Protein AF-A0A4R1WLP4-F1 (afdb_monomer_lite)

Foldseek 3Di:
DFDWDADDDDPDPLGGIDDDDPDDQVVVQVVVCPDPCNVVVNDDDDTDDDDDDPPPDDTPPDD

Radius of gyration: 12.87 Å; chains: 1; bounding box: 29×29×34 Å

Structure (mmCIF, N/CA/C/O backbone):
data_AF-A0A4R1WLP4-F1
#
_entry.id   AF-A0A4R1WLP4-F1
#
loop_
_atom_site.group_PDB
_atom_site.id
_atom_site.type_symbol
_atom_site.label_atom_id
_atom_site.label_alt_id
_atom_site.label_comp_id
_atom_site.label_asym_id
_atom_site.label_entity_id
_atom_site.label_seq_id
_atom_site.pdbx_PDB_ins_code
_atom_site.Cartn_x
_atom_site.Cartn_y
_atom_site.Cartn_z
_atom_site.occupancy
_atom_site.B_iso_or_equiv
_atom_site.auth_seq_id
_atom_site.auth_comp_id
_atom_site.auth_asym_id
_atom_site.auth_atom_id
_atom_site.pdbx_PDB_model_num
ATOM 1 N N . MET A 1 1 ? 1.447 2.875 7.832 1.00 83.50 1 MET A N 1
ATOM 2 C CA . MET A 1 1 ? 1.092 1.562 7.244 1.00 83.50 1 MET A CA 1
ATOM 3 C C . MET A 1 1 ? 0.761 0.579 8.360 1.00 83.50 1 MET A C 1
ATOM 5 O O . MET A 1 1 ? 1.443 0.611 9.375 1.00 83.50 1 MET A O 1
ATOM 9 N N . ALA A 1 2 ? -0.293 -0.227 8.216 1.00 90.44 2 ALA A N 1
ATOM 10 C CA . ALA A 1 2 ? -0.752 -1.165 9.250 1.00 90.44 2 ALA A CA 1
ATOM 11 C C . ALA A 1 2 ? -0.379 -2.626 8.954 1.00 90.44 2 ALA A C 1
ATOM 13 O O . ALA A 1 2 ? -0.095 -3.382 9.877 1.00 90.44 2 ALA A O 1
ATOM 14 N N . ALA A 1 3 ? -0.351 -3.013 7.679 1.00 91.75 3 ALA A N 1
ATOM 15 C CA . ALA A 1 3 ? 0.155 -4.301 7.216 1.00 91.75 3 ALA A CA 1
ATOM 16 C C . ALA A 1 3 ? 0.644 -4.169 5.768 1.00 91.75 3 ALA A C 1
ATOM 18 O O . ALA A 1 3 ? 0.169 -3.295 5.042 1.00 91.75 3 ALA A O 1
ATOM 19 N N . ALA A 1 4 ? 1.566 -5.036 5.358 1.00 92.50 4 ALA A N 1
ATOM 20 C CA . ALA A 1 4 ? 2.006 -5.173 3.975 1.00 92.50 4 ALA A CA 1
ATOM 21 C C . ALA A 1 4 ? 2.501 -6.599 3.729 1.00 92.50 4 ALA A C 1
ATOM 23 O O . ALA A 1 4 ? 3.095 -7.210 4.623 1.00 92.50 4 ALA A O 1
ATOM 24 N N . GLY A 1 5 ? 2.270 -7.129 2.531 1.00 91.69 5 GLY A N 1
ATOM 25 C CA . GLY A 1 5 ? 2.786 -8.441 2.163 1.00 91.69 5 GLY A CA 1
ATOM 26 C C . GLY A 1 5 ? 2.553 -8.806 0.699 1.00 91.69 5 GLY A C 1
ATOM 27 O O . GLY A 1 5 ? 1.630 -8.282 0.070 1.00 91.69 5 GLY A O 1
ATOM 28 N N . PRO A 1 6 ? 3.383 -9.710 0.153 1.00 93.00 6 PRO A N 1
ATOM 29 C CA . PRO A 1 6 ? 3.225 -10.189 -1.208 1.00 93.00 6 PRO A CA 1
ATOM 30 C C . PRO A 1 6 ? 2.028 -11.131 -1.313 1.00 93.00 6 PRO A C 1
ATOM 32 O O . PRO A 1 6 ? 1.710 -11.862 -0.368 1.00 93.00 6 PRO A O 1
ATOM 35 N N . PHE A 1 7 ? 1.417 -11.176 -2.491 1.00 91.62 7 PHE A N 1
ATOM 36 C CA . PHE A 1 7 ? 0.500 -12.259 -2.814 1.00 91.62 7 PHE A CA 1
ATOM 37 C C . PHE A 1 7 ? 1.277 -13.561 -3.032 1.00 91.62 7 PHE A C 1
ATOM 39 O O . PHE A 1 7 ? 2.435 -13.561 -3.453 1.00 91.62 7 PHE A O 1
ATOM 46 N N . ARG A 1 8 ? 0.652 -14.684 -2.684 1.00 84.69 8 ARG A N 1
ATOM 47 C CA . ARG A 1 8 ? 1.213 -16.033 -2.827 1.00 84.69 8 ARG A CA 1
ATOM 48 C C . ARG A 1 8 ? 0.181 -16.939 -3.498 1.00 84.69 8 ARG A C 1
ATOM 50 O O . ARG A 1 8 ? -0.951 -16.524 -3.724 1.00 84.69 8 ARG A O 1
ATOM 57 N N . ASP A 1 9 ? 0.594 -18.159 -3.822 1.00 84.94 9 ASP A N 1
ATOM 58 C CA . ASP A 1 9 ? -0.292 -19.251 -4.248 1.00 84.94 9 ASP A CA 1
ATOM 59 C C . ASP A 1 9 ? -1.076 -19.002 -5.549 1.00 84.94 9 ASP A C 1
ATOM 61 O O . ASP A 1 9 ? -2.240 -19.371 -5.678 1.00 84.94 9 ASP A O 1
ATOM 65 N N . GLY A 1 10 ? -0.410 -18.423 -6.553 1.00 65.81 10 GLY A N 1
ATOM 66 C CA . GLY A 1 10 ? -0.940 -18.374 -7.922 1.00 65.81 10 GLY A CA 1
ATOM 67 C C . GLY A 1 10 ? -2.012 -17.311 -8.164 1.00 65.81 10 GLY A C 1
ATOM 68 O O . GLY A 1 10 ? -2.801 -17.450 -9.096 1.00 65.81 10 GLY A O 1
ATOM 69 N N . MET A 1 11 ? -2.032 -16.250 -7.350 1.00 73.69 11 MET A N 1
ATOM 70 C CA . MET A 1 11 ? -2.697 -14.994 -7.713 1.00 73.69 11 MET A CA 1
ATOM 71 C C . MET A 1 11 ? -2.203 -14.482 -9.072 1.00 73.69 11 MET A C 1
ATOM 73 O O . MET A 1 11 ? -1.107 -14.838 -9.511 1.00 73.69 11 MET A O 1
ATOM 77 N N . ASP A 1 12 ? -3.029 -13.660 -9.727 1.00 79.00 12 ASP A N 1
ATOM 78 C CA . ASP A 1 12 ? -2.702 -13.014 -10.999 1.00 79.00 12 ASP A CA 1
ATOM 79 C C . ASP A 1 12 ? -1.255 -12.498 -10.985 1.00 79.00 12 ASP A C 1
ATOM 81 O O . ASP A 1 12 ? -0.861 -11.761 -10.080 1.00 79.00 12 ASP A O 1
ATOM 85 N N . ALA A 1 13 ? -0.462 -12.904 -11.980 1.00 79.44 13 ALA A N 1
ATOM 86 C CA . ALA A 1 13 ? 0.956 -12.570 -12.070 1.00 79.44 13 ALA A CA 1
ATOM 87 C C . ALA A 1 13 ? 1.218 -11.056 -12.173 1.00 79.44 13 ALA A C 1
ATOM 89 O O . ALA A 1 13 ? 2.351 -10.618 -11.980 1.00 79.44 13 ALA A O 1
ATOM 90 N N . THR A 1 14 ? 0.192 -10.261 -12.480 1.00 87.88 14 THR A N 1
ATOM 91 C CA . THR A 1 14 ? 0.259 -8.795 -12.504 1.00 87.88 14 THR A CA 1
ATOM 92 C C . THR A 1 14 ? 0.177 -8.166 -11.111 1.00 87.88 14 THR A C 1
ATOM 94 O O . THR A 1 14 ? 0.604 -7.027 -10.928 1.00 87.88 14 THR A O 1
ATOM 97 N N . LEU A 1 15 ? -0.308 -8.896 -10.101 1.00 90.38 15 LEU A N 1
ATOM 98 C CA . LEU A 1 15 ? -0.467 -8.396 -8.740 1.00 90.38 15 LEU A CA 1
ATOM 99 C C . LEU A 1 15 ? 0.705 -8.821 -7.849 1.00 90.38 15 LEU A C 1
ATOM 101 O O . LEU A 1 15 ? 0.893 -9.997 -7.545 1.00 90.38 15 LEU A O 1
ATOM 105 N N . SER A 1 16 ? 1.467 -7.843 -7.355 1.00 92.06 16 SER A N 1
ATOM 106 C CA . SER A 1 16 ? 2.672 -8.106 -6.549 1.00 92.06 16 SER A CA 1
ATOM 107 C C . SER A 1 16 ? 2.409 -8.240 -5.044 1.00 92.06 16 SER A C 1
ATOM 109 O O . SER A 1 16 ? 3.139 -8.941 -4.341 1.00 92.06 16 SER A O 1
ATOM 111 N N . GLY A 1 17 ? 1.368 -7.594 -4.516 1.00 93.38 17 GLY A N 1
ATOM 112 C CA . GLY A 1 17 ? 1.056 -7.628 -3.089 1.00 93.38 17 GLY A CA 1
ATOM 113 C C . GLY A 1 17 ? -0.027 -6.641 -2.680 1.00 93.38 17 GLY A C 1
ATOM 114 O O . GLY A 1 17 ? -0.627 -5.970 -3.517 1.00 93.38 17 GLY A O 1
ATOM 115 N N . LEU A 1 18 ? -0.255 -6.555 -1.370 1.00 93.50 18 LEU A N 1
ATOM 116 C CA . LEU A 1 18 ? -1.223 -5.647 -0.765 1.00 93.50 18 LEU A CA 1
ATOM 117 C C . LEU A 1 18 ? -0.596 -4.894 0.407 1.00 93.50 18 LEU A C 1
ATOM 119 O O . LEU A 1 18 ? 0.052 -5.489 1.272 1.00 93.50 18 LEU A O 1
ATOM 123 N N . CYS A 1 19 ? -0.887 -3.598 0.473 1.00 94.25 19 CYS A N 1
ATOM 124 C CA . CYS A 1 19 ? -0.602 -2.742 1.617 1.00 94.25 19 CYS A CA 1
ATOM 125 C C . CYS A 1 19 ? -1.918 -2.248 2.224 1.00 94.25 19 CYS A C 1
ATOM 127 O O . CYS A 1 19 ? -2.824 -1.823 1.510 1.00 94.25 19 CYS A O 1
ATOM 129 N N . ILE A 1 20 ? -2.022 -2.283 3.553 1.00 93.69 20 ILE A N 1
ATOM 130 C CA . ILE A 1 20 ? -3.177 -1.767 4.293 1.00 93.69 20 ILE A CA 1
ATOM 131 C C . ILE A 1 20 ? -2.759 -0.503 5.035 1.00 93.69 20 ILE A C 1
ATOM 133 O O . ILE A 1 20 ? -1.872 -0.517 5.899 1.00 93.69 20 ILE A O 1
ATOM 137 N N . TYR A 1 21 ? -3.456 0.588 4.739 1.00 93.12 21 TYR A N 1
ATOM 138 C CA . TYR A 1 21 ? -3.312 1.871 5.414 1.00 93.12 21 TYR A CA 1
ATOM 139 C C . TYR A 1 21 ? -4.585 2.196 6.204 1.00 93.12 21 TYR A C 1
ATOM 141 O O . TYR A 1 21 ? -5.683 1.804 5.825 1.00 93.12 21 TYR A O 1
ATOM 149 N N . ARG A 1 22 ? -4.435 2.906 7.327 1.00 91.94 22 ARG A N 1
ATOM 150 C CA . ARG A 1 22 ? -5.551 3.350 8.186 1.00 91.94 22 ARG A CA 1
ATOM 151 C C . ARG A 1 22 ? -5.771 4.854 8.038 1.00 91.94 22 ARG A C 1
ATOM 153 O O . ARG A 1 22 ? -5.767 5.580 9.026 1.00 91.94 22 ARG A O 1
ATOM 160 N N . VAL A 1 23 ? -5.858 5.298 6.792 1.00 94.31 23 VAL A N 1
ATOM 161 C CA . VAL A 1 23 ? -6.044 6.697 6.388 1.00 94.31 23 VAL A CA 1
ATOM 162 C C . VAL A 1 23 ? -7.027 6.757 5.217 1.00 94.31 23 VAL A C 1
ATOM 164 O O . VAL A 1 23 ? -7.484 5.714 4.744 1.00 94.31 23 VAL A O 1
ATOM 167 N N . GLY A 1 24 ? -7.363 7.965 4.760 1.00 96.12 24 GLY A N 1
ATOM 168 C CA . GLY A 1 24 ? -8.156 8.164 3.543 1.00 96.12 24 GLY A CA 1
ATOM 169 C C . GLY A 1 24 ? -7.454 7.632 2.288 1.00 96.12 24 GLY A C 1
ATOM 170 O O . GLY A 1 24 ? -6.239 7.429 2.281 1.00 96.12 24 GLY A O 1
ATOM 171 N N . VAL A 1 25 ? -8.216 7.401 1.215 1.00 97.12 25 VAL A N 1
ATOM 172 C CA . VAL A 1 25 ? -7.696 6.772 -0.013 1.00 97.12 25 VAL A CA 1
ATOM 173 C C . VAL A 1 25 ? -6.654 7.644 -0.725 1.00 97.12 25 VAL A C 1
ATOM 175 O O . VAL A 1 25 ? -5.668 7.123 -1.241 1.00 97.12 25 VAL A O 1
ATOM 178 N N . GLU A 1 26 ? -6.807 8.966 -0.694 1.00 97.00 26 GLU A N 1
ATOM 179 C CA . GLU A 1 26 ? -5.866 9.924 -1.281 1.00 97.00 26 GLU A CA 1
ATOM 180 C C . GLU A 1 26 ? -4.522 9.914 -0.548 1.00 97.00 26 GLU A C 1
ATOM 182 O O . GLU A 1 26 ? -3.471 9.842 -1.180 1.00 97.00 26 GLU A O 1
ATOM 187 N N . GLU A 1 27 ? -4.553 9.923 0.785 1.00 97.06 27 GLU A N 1
ATOM 188 C CA . GLU A 1 27 ? -3.350 9.856 1.621 1.00 97.06 27 GLU A CA 1
ATOM 189 C C . GLU A 1 27 ? -2.660 8.488 1.480 1.00 97.06 27 GLU A C 1
ATOM 191 O O . GLU A 1 27 ? -1.441 8.406 1.348 1.00 97.06 27 GLU A O 1
ATOM 196 N N . ALA A 1 28 ? -3.434 7.399 1.408 1.00 97.12 28 ALA A N 1
ATOM 197 C CA . ALA A 1 28 ? -2.896 6.071 1.119 1.00 97.12 28 ALA A CA 1
ATOM 198 C C . ALA A 1 28 ? -2.190 6.022 -0.246 1.00 97.12 28 ALA A C 1
ATOM 200 O O . ALA A 1 28 ? -1.114 5.434 -0.355 1.00 97.12 28 ALA A O 1
ATOM 201 N N . ARG A 1 29 ? -2.757 6.669 -1.275 1.00 96.81 29 ARG A N 1
ATOM 202 C CA . ARG A 1 29 ? -2.139 6.772 -2.604 1.00 96.81 29 ARG A CA 1
ATOM 203 C C . ARG A 1 29 ? -0.822 7.544 -2.562 1.00 96.81 29 ARG A C 1
ATOM 205 O O . ARG A 1 29 ? 0.129 7.131 -3.218 1.00 96.81 29 ARG A O 1
ATOM 212 N N . GLN A 1 30 ? -0.755 8.632 -1.793 1.00 97.19 30 GLN A N 1
ATOM 213 C CA . GLN A 1 30 ? 0.485 9.390 -1.597 1.00 97.19 30 GLN A CA 1
ATOM 214 C C . GLN A 1 30 ? 1.562 8.522 -0.941 1.00 97.19 30 GLN A C 1
ATOM 216 O O . GLN A 1 30 ? 2.652 8.401 -1.491 1.00 97.19 30 GLN A O 1
ATOM 221 N N . TYR A 1 31 ? 1.233 7.827 0.151 1.00 96.50 31 TYR A N 1
ATOM 222 C CA . TYR A 1 31 ? 2.181 6.923 0.807 1.00 96.50 31 TYR A CA 1
ATOM 223 C C . TYR A 1 31 ? 2.623 5.756 -0.078 1.00 96.50 31 TYR A C 1
ATOM 225 O O . TYR A 1 31 ? 3.773 5.336 0.001 1.00 96.50 31 TYR A O 1
ATOM 233 N N . ALA A 1 32 ? 1.740 5.215 -0.918 1.00 96.19 32 ALA A N 1
ATOM 234 C CA . ALA A 1 32 ? 2.113 4.160 -1.858 1.00 96.19 32 ALA A CA 1
ATOM 235 C C . ALA A 1 32 ? 3.070 4.670 -2.953 1.00 96.19 32 ALA A C 1
ATOM 237 O O . ALA A 1 32 ? 3.967 3.942 -3.366 1.00 96.19 32 ALA A O 1
ATOM 238 N N . ALA A 1 33 ? 2.924 5.926 -3.391 1.00 96.75 33 ALA A N 1
ATOM 239 C CA . ALA A 1 33 ? 3.812 6.544 -4.379 1.00 96.75 33 ALA A CA 1
ATOM 240 C C . ALA A 1 33 ? 5.240 6.805 -3.856 1.00 96.75 33 ALA A C 1
ATOM 242 O O . ALA A 1 33 ? 6.159 7.027 -4.645 1.00 96.75 33 ALA A O 1
ATOM 243 N N . GLU A 1 34 ? 5.441 6.7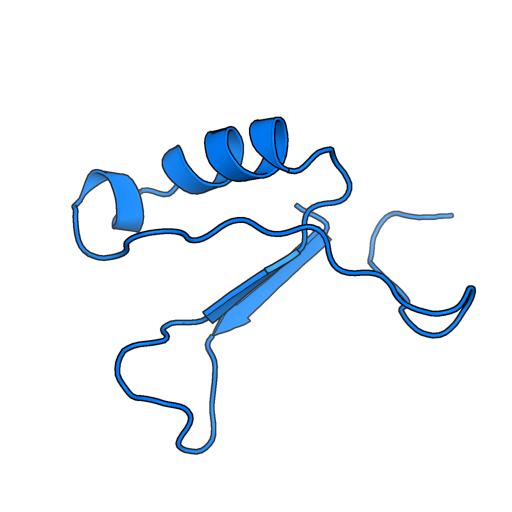77 -2.537 1.00 96.44 34 GLU A N 1
ATOM 244 C CA . GLU A 1 34 ? 6.756 6.908 -1.900 1.00 96.44 34 GLU A CA 1
ATOM 245 C C . GLU A 1 34 ? 7.551 5.591 -1.875 1.00 96.44 34 GLU A C 1
ATOM 247 O O . GLU A 1 34 ? 8.732 5.600 -1.526 1.00 96.44 34 GLU A O 1
ATOM 252 N N . ASP A 1 35 ? 6.944 4.460 -2.252 1.00 95.19 35 ASP A N 1
ATOM 253 C CA . ASP A 1 35 ? 7.635 3.171 -2.294 1.00 95.19 35 ASP A CA 1
ATOM 254 C C . ASP A 1 35 ? 8.763 3.183 -3.352 1.00 95.19 35 ASP A C 1
ATOM 256 O O . ASP A 1 35 ? 8.520 3.542 -4.511 1.00 95.19 35 ASP A O 1
ATOM 260 N N . PRO A 1 36 ? 9.998 2.764 -3.009 1.00 96.50 36 PRO A N 1
ATOM 261 C CA . PRO A 1 36 ? 11.111 2.741 -3.955 1.00 96.50 36 PRO A CA 1
ATOM 262 C C . PRO A 1 36 ? 10.847 1.926 -5.227 1.00 96.50 36 PRO A C 1
ATOM 264 O O . PRO A 1 36 ? 11.323 2.303 -6.296 1.00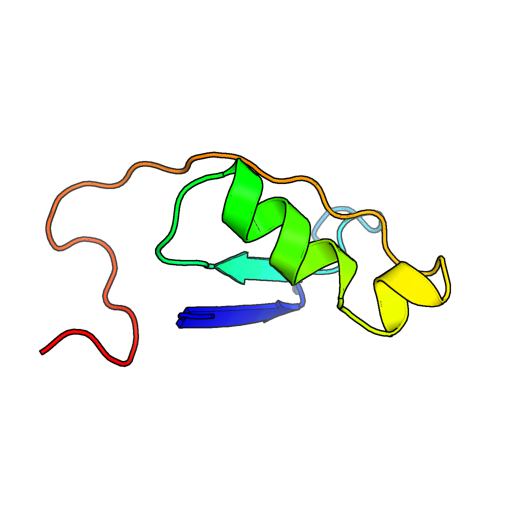 96.50 36 PRO A O 1
ATOM 267 N N . ALA A 1 37 ? 10.093 0.828 -5.148 1.00 95.94 37 ALA A N 1
ATOM 268 C CA . ALA A 1 37 ? 9.741 0.020 -6.313 1.00 95.94 37 ALA A CA 1
ATOM 269 C C . ALA A 1 37 ? 8.719 0.734 -7.212 1.00 95.94 37 ALA A C 1
ATOM 271 O O . ALA A 1 37 ? 8.776 0.584 -8.432 1.00 95.94 37 ALA A O 1
ATOM 272 N N . VAL A 1 38 ? 7.836 1.558 -6.640 1.00 96.88 38 VAL A N 1
ATOM 273 C CA . VAL A 1 38 ? 6.940 2.430 -7.417 1.00 96.88 38 VAL A CA 1
ATOM 274 C C . VAL A 1 38 ? 7.738 3.543 -8.094 1.00 96.88 38 VAL A C 1
ATOM 276 O O . VAL A 1 38 ? 7.616 3.744 -9.300 1.00 96.88 38 VAL A O 1
ATOM 279 N N . GLN A 1 39 ? 8.633 4.215 -7.366 1.00 98.19 39 GLN A N 1
ATOM 280 C CA . GLN A 1 39 ? 9.501 5.259 -7.932 1.00 98.19 39 GLN A CA 1
ATOM 281 C C . GLN A 1 39 ? 10.439 4.725 -9.025 1.00 98.19 39 GLN A C 1
ATOM 283 O O . GLN A 1 39 ? 10.738 5.434 -9.986 1.00 98.19 39 GLN A O 1
ATOM 288 N N . ALA A 1 40 ? 10.876 3.468 -8.907 1.00 97.88 40 ALA A N 1
ATOM 289 C CA . ALA A 1 40 ? 11.6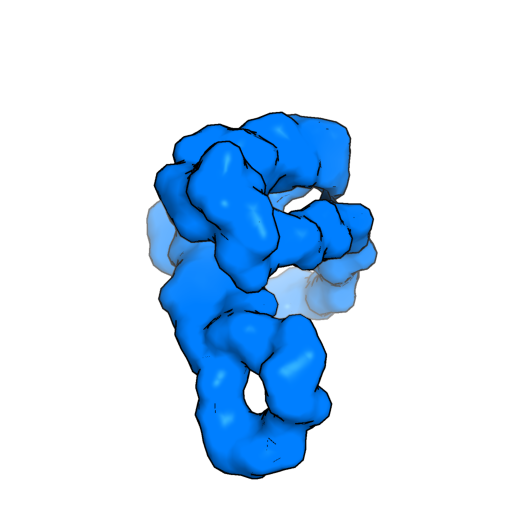65 2.766 -9.917 1.00 97.88 40 ALA A CA 1
ATOM 290 C C . ALA A 1 40 ? 10.836 2.251 -11.113 1.00 97.88 40 ALA A C 1
ATOM 292 O O . ALA A 1 40 ? 11.409 1.697 -12.052 1.00 97.88 40 ALA A O 1
ATOM 293 N N . GLY A 1 41 ? 9.508 2.414 -11.095 1.00 97.00 41 GLY A N 1
ATOM 294 C CA . GLY A 1 41 ? 8.603 1.974 -12.160 1.00 97.00 41 GLY A CA 1
ATOM 295 C C . GLY A 1 41 ? 8.373 0.461 -12.213 1.00 97.00 41 GLY A C 1
ATOM 296 O O . GLY A 1 41 ? 7.961 -0.056 -13.247 1.00 97.00 41 GLY A O 1
ATOM 297 N N . TRP A 1 42 ? 8.668 -0.266 -11.135 1.00 95.56 42 TRP A N 1
ATOM 298 C CA . TRP A 1 42 ? 8.426 -1.711 -11.046 1.00 95.56 42 TRP A CA 1
ATOM 299 C C . TRP A 1 42 ? 6.991 -2.037 -10.646 1.00 95.56 42 TRP A C 1
ATOM 301 O O . TRP A 1 42 ? 6.489 -3.099 -11.004 1.00 95.56 42 TRP A O 1
ATOM 311 N N . LEU A 1 43 ? 6.349 -1.140 -9.898 1.00 96.00 43 LEU A N 1
ATOM 312 C CA . LEU A 1 43 ? 4.991 -1.297 -9.393 1.00 96.00 43 LEU A CA 1
A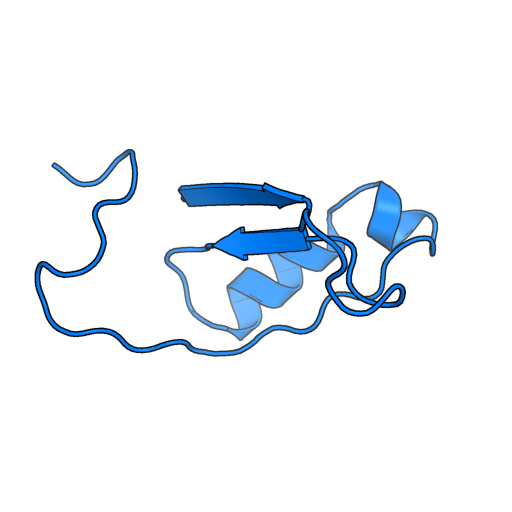TOM 313 C C . LEU A 1 43 ? 4.148 -0.072 -9.751 1.00 96.00 43 LEU A C 1
ATOM 315 O O . LEU A 1 43 ? 4.637 1.055 -9.692 1.00 96.00 43 LEU A O 1
ATOM 319 N N . ASP A 1 44 ? 2.873 -0.303 -10.052 1.00 96.19 44 ASP A N 1
ATOM 320 C CA . ASP A 1 44 ? 1.859 0.741 -10.213 1.00 96.19 44 ASP A CA 1
ATOM 321 C C . ASP A 1 44 ? 0.776 0.549 -9.135 1.00 96.19 44 ASP A C 1
ATOM 323 O O . ASP A 1 44 ? 0.058 -0.455 -9.166 1.00 96.19 44 ASP A O 1
ATOM 327 N N . PRO A 1 45 ? 0.705 1.416 -8.108 1.00 95.69 45 PRO A N 1
ATOM 328 C CA . PRO A 1 45 ? -0.194 1.205 -6.985 1.00 95.69 45 PRO A CA 1
ATOM 329 C C . PRO A 1 45 ? -1.624 1.663 -7.297 1.00 95.69 45 PRO A C 1
ATOM 331 O O . PRO A 1 45 ? -1.886 2.841 -7.553 1.00 95.69 45 PRO A O 1
ATOM 334 N N . GLU A 1 46 ? -2.580 0.753 -7.128 1.00 95.31 46 GLU A N 1
ATOM 335 C CA . GLU A 1 46 ? -4.007 1.075 -7.099 1.00 95.31 46 GLU A CA 1
ATOM 336 C C . GLU A 1 46 ? -4.506 1.229 -5.655 1.00 95.31 46 GLU A C 1
ATOM 338 O O . GLU A 1 46 ? -4.338 0.342 -4.816 1.00 95.31 46 GLU A O 1
ATOM 343 N N . ALA A 1 47 ? -5.139 2.368 -5.355 1.00 96.19 47 ALA A N 1
ATOM 344 C CA . ALA A 1 47 ? -5.684 2.666 -4.033 1.00 96.19 47 ALA A CA 1
ATOM 345 C C . ALA A 1 47 ? -7.217 2.637 -4.053 1.00 96.19 47 ALA A C 1
ATOM 347 O O . ALA A 1 47 ? -7.851 3.267 -4.900 1.00 96.19 47 ALA A O 1
ATOM 348 N N . LEU A 1 48 ? -7.812 1.944 -3.080 1.00 96.50 48 LEU A N 1
ATOM 349 C CA . LEU A 1 48 ? -9.258 1.857 -2.891 1.00 96.50 48 LEU A CA 1
ATOM 350 C C . LEU A 1 48 ? -9.626 1.896 -1.407 1.00 96.50 48 LEU A C 1
ATOM 352 O O . LEU A 1 48 ? -8.815 1.577 -0.536 1.00 96.50 48 LEU A O 1
ATOM 356 N N . THR A 1 49 ? -10.874 2.258 -1.111 1.00 96.19 49 THR A N 1
ATOM 357 C CA . THR A 1 49 ? -11.440 2.110 0.234 1.00 96.19 49 THR A CA 1
ATOM 358 C C . THR A 1 49 ? -12.042 0.718 0.388 1.00 96.19 49 THR A C 1
ATOM 360 O O . THR A 1 49 ? -12.959 0.353 -0.346 1.00 96.19 49 THR A O 1
ATOM 363 N N . TRP A 1 50 ? -11.565 -0.042 1.375 1.00 94.00 50 TRP A N 1
ATOM 364 C CA . TRP A 1 50 ? -12.109 -1.355 1.714 1.00 94.00 50 TRP A CA 1
ATOM 365 C C . TRP A 1 50 ? -12.833 -1.321 3.061 1.00 94.00 50 TRP A C 1
ATOM 367 O O . TRP A 1 50 ? -12.280 -0.878 4.068 1.00 94.00 50 TRP A O 1
ATOM 377 N N . TRP A 1 51 ? -14.074 -1.804 3.069 1.00 92.56 51 TRP A N 1
ATOM 378 C CA . TRP A 1 51 ? -14.914 -1.900 4.258 1.00 92.56 51 TRP A CA 1
ATOM 379 C C . TRP A 1 51 ? -15.005 -3.349 4.734 1.00 92.56 51 TRP A C 1
ATOM 381 O O . TRP A 1 51 ? -15.136 -4.272 3.933 1.00 92.56 51 TRP A O 1
ATOM 391 N N . PHE A 1 52 ? -15.003 -3.528 6.050 1.00 92.50 52 PHE A N 1
ATOM 392 C CA . PHE A 1 52 ? -15.221 -4.801 6.732 1.00 92.50 52 PHE A CA 1
ATOM 393 C C . PHE A 1 52 ? -16.066 -4.552 7.983 1.00 92.50 52 PHE A C 1
ATOM 395 O O . PHE A 1 52 ? -16.195 -3.415 8.455 1.00 92.50 52 PHE A O 1
ATOM 402 N N . ARG A 1 53 ? -16.678 -5.598 8.534 1.00 95.31 53 ARG A N 1
ATOM 403 C CA . ARG A 1 53 ? -17.483 -5.476 9.749 1.00 95.31 53 ARG A CA 1
ATOM 404 C C . ARG A 1 53 ? -16.585 -5.183 10.946 1.00 95.31 53 ARG A C 1
ATOM 406 O O . ARG A 1 53 ? -15.484 -5.716 11.068 1.00 95.31 53 ARG A O 1
ATOM 413 N N . ALA A 1 54 ? -17.088 -4.397 11.894 1.00 88.75 54 ALA A N 1
ATOM 414 C CA . ALA A 1 54 ? -16.392 -4.170 13.156 1.00 88.75 54 ALA A CA 1
ATOM 415 C C . ALA A 1 54 ? -15.974 -5.503 13.815 1.00 88.75 54 ALA A C 1
ATOM 417 O O . ALA A 1 54 ? -16.807 -6.383 14.036 1.00 88.75 54 ALA A O 1
ATOM 418 N N . GLY A 1 55 ? -14.679 -5.635 14.119 1.00 90.25 55 GLY A N 1
ATOM 419 C CA . GLY A 1 55 ? -14.089 -6.817 14.7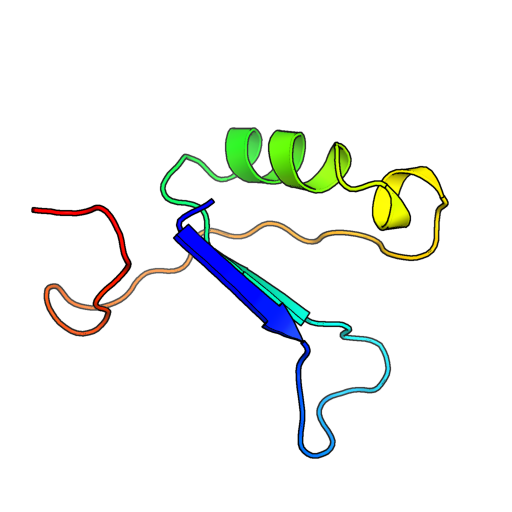53 1.00 90.25 55 GLY A CA 1
ATOM 420 C C . GLY A 1 55 ? -13.577 -7.912 13.808 1.00 90.25 55 GLY A C 1
ATOM 421 O O . GLY A 1 55 ? -12.888 -8.806 14.291 1.00 90.25 55 GLY A O 1
ATOM 422 N N . GLU A 1 56 ? -13.845 -7.851 12.497 1.00 93.25 56 GLU A N 1
ATOM 423 C CA . GLU A 1 56 ? -13.381 -8.881 11.542 1.00 93.25 56 GLU A CA 1
ATOM 424 C C . GLU A 1 56 ? -11.872 -8.836 11.283 1.00 93.25 56 GLU A C 1
ATOM 426 O O . GLU A 1 56 ? -11.243 -9.879 11.123 1.00 93.25 56 GLU A O 1
ATOM 431 N N . VAL A 1 57 ? -11.277 -7.642 11.271 1.00 90.38 57 VAL A N 1
ATOM 432 C CA . VAL A 1 57 ? -9.846 -7.455 11.012 1.00 90.38 57 VAL A CA 1
ATOM 433 C C . VAL A 1 57 ? -9.168 -6.876 12.253 1.00 90.38 57 VAL A C 1
ATOM 435 O O . VAL A 1 57 ? -9.588 -5.853 12.796 1.00 90.38 57 VAL A O 1
ATOM 438 N N . ARG A 1 58 ? -8.081 -7.520 12.692 1.00 88.25 58 ARG A N 1
ATOM 439 C CA . ARG A 1 58 ? -7.170 -7.023 13.734 1.00 88.25 58 ARG A CA 1
ATOM 440 C C . ARG A 1 58 ? -5.887 -6.545 13.064 1.00 88.25 58 ARG A C 1
ATOM 442 O O . ARG A 1 58 ? -5.164 -7.350 12.487 1.00 88.25 58 ARG A O 1
ATOM 449 N N . LEU A 1 59 ? -5.600 -5.250 13.153 1.00 81.31 59 LEU A N 1
ATOM 450 C CA . LEU A 1 59 ? -4.370 -4.667 12.620 1.00 81.31 59 LEU A CA 1
ATOM 451 C C . LEU A 1 59 ? -3.444 -4.225 13.764 1.00 81.31 59 LEU A C 1
ATOM 453 O O . LEU A 1 59 ? -3.944 -3.686 14.756 1.00 81.31 59 LEU A O 1
ATOM 457 N N . PRO A 1 60 ? -2.116 -4.398 13.635 1.00 75.44 60 PRO A N 1
ATOM 458 C CA . PRO A 1 60 ? -1.151 -3.898 14.608 1.00 75.44 60 PRO A CA 1
ATOM 459 C C . PRO A 1 60 ? -1.307 -2.392 14.867 1.00 75.44 60 PRO A C 1
ATOM 461 O O . PRO A 1 60 ? -1.561 -1.606 13.952 1.00 75.44 60 PRO A O 1
ATOM 464 N N . GLY A 1 61 ? -1.131 -1.979 16.124 1.00 67.88 61 GLY A N 1
ATOM 465 C CA . GLY A 1 61 ? -1.113 -0.567 16.516 1.00 67.88 61 GLY A CA 1
ATOM 466 C C . GLY A 1 61 ? -2.488 0.099 16.618 1.00 67.88 61 GLY A C 1
ATOM 467 O O . GLY A 1 61 ? -2.581 1.311 16.437 1.00 67.88 61 GLY A O 1
ATOM 468 N N . VAL A 1 62 ? -3.572 -0.662 16.791 1.00 53.19 62 VAL A N 1
ATOM 469 C CA . VAL A 1 62 ? -4.773 -0.179 17.505 1.00 53.19 62 VAL A CA 1
ATOM 470 C C . VAL A 1 62 ? -4.628 -0.6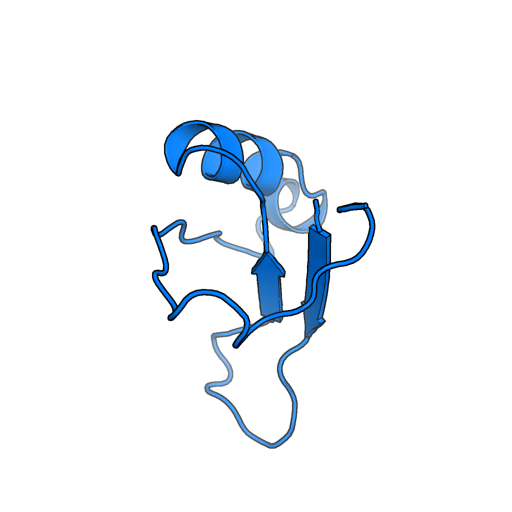77 18.953 1.00 53.19 62 VAL A C 1
ATOM 472 O O . VAL A 1 62 ? -4.174 -1.814 19.106 1.00 53.19 62 VAL A O 1
ATOM 475 N N . PRO A 1 63 ? -4.944 0.120 19.991 1.00 45.91 63 PRO A N 1
ATOM 476 C CA . PRO A 1 63 ? -5.216 -0.432 21.318 1.00 45.91 63 PRO A CA 1
ATOM 477 C C . PRO A 1 63 ? -6.276 -1.544 21.279 1.00 45.91 63 PRO A C 1
ATOM 479 O O . PRO A 1 63 ? -7.202 -1.457 20.437 1.00 45.91 63 PRO A O 1
#

Secondary structure (DSSP, 8-state):
--EEEE--TT--TT--EEEE-SS-HHHHHHHHHTSHHHHTTS-----------TTS---TT--

Sequence (63 aa):
MAAAGPFRDGMDATLSGLCIYRVGVEEARQYAAEDPAVQAGWLDPEALTWWFRAGEVRLPGVP

pLDDT: mean 90.24, std 10.21, range [45.91, 98.19]